Protein AF-A0A1Y3NYW7-F1 (afdb_monomer_lite)

Radius of gyration: 24.94 Å; chains: 1; bounding box: 51×21×67 Å

Structure (mmCIF, N/CA/C/O backbone):
data_AF-A0A1Y3NYW7-F1
#
_entry.id   AF-A0A1Y3NYW7-F1
#
loop_
_atom_site.group_PDB
_atom_site.id
_atom_site.type_symbol
_atom_site.label_atom_id
_atom_site.label_alt_id
_atom_site.label_comp_id
_atom_site.label_asym_id
_atom_site.label_entity_id
_atom_site.label_seq_id
_atom_site.pdbx_PDB_ins_code
_atom_site.Cartn_x
_atom_site.Cartn_y
_atom_site.Cartn_z
_atom_site.occupancy
_atom_site.B_iso_or_equiv
_atom_site.auth_seq_id
_atom_site.auth_comp_id
_atom_site.auth_asym_id
_atom_site.auth_atom_id
_atom_site.pdbx_PDB_model_num
ATOM 1 N N . MET A 1 1 ? -19.102 3.341 30.991 1.00 64.69 1 MET A N 1
ATOM 2 C CA . MET A 1 1 ? -17.755 3.933 31.144 1.00 64.69 1 MET A CA 1
ATOM 3 C C . MET A 1 1 ? -16.807 3.145 30.256 1.00 64.69 1 MET A C 1
ATOM 5 O O . MET A 1 1 ? -17.047 1.959 30.080 1.00 64.69 1 MET A O 1
ATOM 9 N N . ASN A 1 2 ? -15.816 3.791 29.645 1.00 77.50 2 ASN A N 1
ATOM 10 C CA . ASN A 1 2 ? -14.859 3.117 28.762 1.00 77.50 2 ASN A CA 1
ATOM 11 C C . ASN A 1 2 ? -13.720 2.538 29.609 1.00 77.50 2 ASN A C 1
ATOM 13 O O . ASN A 1 2 ? -13.267 3.207 30.537 1.00 77.50 2 ASN A O 1
ATOM 17 N N . ASN A 1 3 ? -13.258 1.328 29.303 1.00 81.81 3 ASN A N 1
ATOM 18 C CA . ASN A 1 3 ? -12.117 0.739 30.005 1.00 81.81 3 ASN A CA 1
ATOM 19 C C . ASN A 1 3 ? -10.777 1.249 29.434 1.00 81.81 3 ASN A C 1
ATOM 21 O O . ASN A 1 3 ? -10.654 1.531 28.240 1.00 81.81 3 ASN A O 1
ATOM 25 N N . GLU A 1 4 ? -9.761 1.348 30.292 1.00 84.62 4 GLU A N 1
ATOM 26 C CA . GLU A 1 4 ? -8.437 1.892 29.953 1.00 84.62 4 GLU A CA 1
ATOM 27 C C . GLU A 1 4 ? -7.712 1.082 28.868 1.00 84.62 4 GLU A C 1
ATOM 29 O O . GLU A 1 4 ? -7.079 1.647 27.973 1.00 84.62 4 GLU A O 1
ATOM 34 N N . LYS A 1 5 ? -7.859 -0.246 28.890 1.00 82.62 5 LYS A N 1
ATOM 35 C CA . LYS A 1 5 ? -7.232 -1.144 27.911 1.00 82.62 5 LYS A CA 1
ATOM 36 C C . LYS A 1 5 ? -7.701 -0.851 26.490 1.00 82.62 5 LYS A C 1
ATOM 38 O O . LYS A 1 5 ? -6.881 -0.706 25.589 1.00 82.62 5 LYS A O 1
ATOM 43 N N . SER A 1 6 ? -9.003 -0.669 26.303 1.00 80.56 6 SER A N 1
ATOM 44 C CA . SER A 1 6 ? -9.595 -0.409 24.990 1.00 80.56 6 SER A CA 1
ATOM 45 C C . SER A 1 6 ? -9.250 0.995 24.479 1.00 80.56 6 SER A C 1
ATOM 47 O O . SER A 1 6 ? -9.089 1.197 23.274 1.00 80.56 6 SER A O 1
ATOM 49 N N . ILE A 1 7 ? -9.047 1.956 25.387 1.00 83.06 7 ILE A N 1
ATOM 50 C CA . ILE A 1 7 ? -8.496 3.277 25.051 1.00 83.06 7 ILE A CA 1
ATOM 51 C C . ILE A 1 7 ? -7.057 3.140 24.535 1.00 83.06 7 ILE A C 1
ATOM 53 O O . ILE A 1 7 ? -6.707 3.750 23.525 1.00 83.06 7 ILE A O 1
ATOM 57 N N . ASN A 1 8 ? -6.223 2.327 25.187 1.00 82.38 8 ASN A N 1
ATOM 58 C CA . ASN A 1 8 ? -4.843 2.102 24.756 1.00 82.38 8 ASN A CA 1
ATOM 59 C C . ASN A 1 8 ? -4.765 1.351 23.419 1.00 82.38 8 ASN A C 1
ATOM 61 O O . ASN A 1 8 ? -3.946 1.716 22.579 1.00 82.38 8 ASN A O 1
ATOM 65 N N . THR A 1 9 ? -5.667 0.403 23.154 1.00 78.19 9 THR A N 1
ATOM 66 C CA . THR A 1 9 ? -5.801 -0.222 21.829 1.00 78.19 9 THR A CA 1
ATOM 67 C C . THR A 1 9 ? -6.048 0.819 20.734 1.00 78.19 9 THR A C 1
ATOM 69 O O . THR A 1 9 ? -5.362 0.808 19.717 1.00 78.19 9 THR A O 1
ATOM 72 N N . ALA A 1 10 ? -6.963 1.772 20.944 1.00 80.25 10 ALA A N 1
ATOM 73 C CA . ALA A 1 10 ? -7.218 2.832 19.963 1.00 80.25 10 ALA A CA 1
ATOM 74 C C . ALA A 1 10 ? -5.978 3.698 19.678 1.00 80.25 10 ALA A C 1
ATOM 76 O O . ALA A 1 10 ? -5.727 4.044 18.522 1.00 80.25 10 ALA A O 1
ATOM 77 N N . LYS A 1 11 ? -5.159 3.970 20.704 1.00 82.50 11 LYS A N 1
ATOM 78 C CA . LYS A 1 11 ? -3.882 4.685 20.547 1.00 82.50 11 LYS A CA 1
ATOM 79 C C . LYS A 1 11 ? -2.882 3.912 19.685 1.00 82.50 11 LYS A C 1
ATOM 81 O O .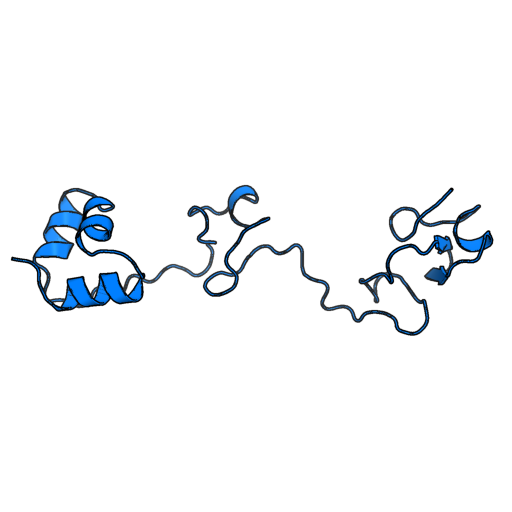 LYS A 1 11 ? -2.225 4.533 18.858 1.00 82.50 11 LYS A O 1
ATOM 86 N N . VAL A 1 12 ? -2.788 2.586 19.837 1.00 78.75 12 VAL A N 1
ATOM 87 C CA . VAL A 1 12 ? -1.906 1.735 19.009 1.00 78.75 12 VAL A CA 1
ATOM 88 C C . VAL A 1 12 ? -2.282 1.827 17.529 1.00 78.75 12 VAL A C 1
ATOM 90 O O . VAL A 1 12 ? -1.405 1.921 16.677 1.00 78.75 12 VAL A O 1
ATOM 93 N N . PHE A 1 13 ? -3.579 1.880 17.227 1.00 72.94 13 PHE A N 1
ATOM 94 C CA . PHE A 1 13 ? -4.082 2.068 15.863 1.00 72.94 13 PHE A CA 1
ATOM 95 C C . PHE A 1 13 ? -4.021 3.525 15.366 1.00 72.94 13 PHE A C 1
ATOM 97 O O . PHE A 1 13 ? -4.425 3.796 14.238 1.00 72.94 13 PHE A O 1
ATOM 104 N N . GLY A 1 14 ? -3.556 4.479 16.180 1.00 77.69 14 GLY A N 1
ATOM 105 C CA . GLY A 1 14 ? -3.481 5.893 15.798 1.00 77.69 14 GLY A CA 1
ATOM 106 C C . GLY A 1 14 ? -4.845 6.558 15.573 1.00 77.69 14 GLY A C 1
ATOM 107 O O . GLY A 1 14 ? -4.937 7.545 14.845 1.00 77.69 14 GLY A O 1
ATOM 108 N N . VAL A 1 15 ? -5.918 6.031 16.174 1.00 81.25 15 VAL A N 1
ATOM 109 C CA . VAL A 1 15 ? -7.291 6.533 16.006 1.00 81.25 15 VAL A CA 1
ATOM 110 C C . VAL A 1 15 ? -7.913 6.956 17.337 1.00 81.25 15 VAL A C 1
ATOM 112 O O . VAL A 1 15 ? -7.533 6.501 18.413 1.00 81.25 15 VAL A O 1
ATOM 115 N N . IL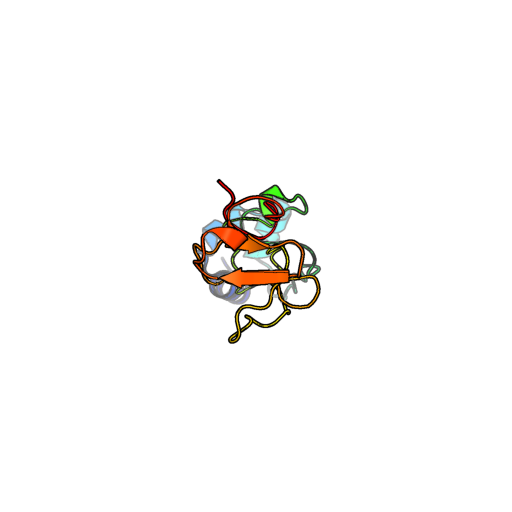E A 1 16 ? -8.925 7.825 17.271 1.00 86.12 16 ILE A N 1
ATOM 116 C CA . ILE A 1 16 ? -9.729 8.206 18.441 1.00 86.12 16 ILE A CA 1
ATOM 117 C C . ILE A 1 16 ? -10.604 7.016 18.856 1.00 86.12 16 ILE A C 1
ATOM 119 O O . ILE A 1 16 ? -11.233 6.384 18.005 1.00 86.12 16 ILE A O 1
ATOM 123 N N . PHE A 1 17 ? -10.693 6.750 20.162 1.00 84.75 17 PHE A N 1
ATOM 124 C CA . PHE A 1 17 ? -11.454 5.626 20.718 1.00 84.75 17 PHE A CA 1
ATOM 125 C C . PHE A 1 17 ? -12.893 5.546 20.190 1.00 84.75 17 PHE A C 1
ATOM 127 O O . PHE A 1 17 ? -13.310 4.499 19.702 1.00 84.75 17 PHE A O 1
ATOM 134 N N . ASP A 1 18 ? -13.636 6.654 20.193 1.00 85.81 18 ASP A N 1
ATOM 135 C CA . ASP A 1 18 ? -15.024 6.654 19.715 1.00 85.81 18 ASP A CA 1
ATOM 136 C C . ASP A 1 18 ? -15.144 6.325 18.220 1.00 85.81 18 ASP A C 1
ATOM 138 O O . ASP A 1 18 ? -16.105 5.668 17.817 1.00 85.81 18 ASP A O 1
ATOM 142 N N . LYS A 1 19 ? -14.144 6.707 17.412 1.00 81.75 19 LYS A N 1
ATOM 143 C CA . LYS A 1 19 ? -14.076 6.406 15.973 1.00 81.75 19 LYS A CA 1
ATOM 144 C C . LYS A 1 19 ? -13.756 4.931 15.713 1.00 81.75 19 LYS A C 1
ATOM 146 O O . LYS A 1 19 ? -14.317 4.320 14.803 1.00 81.75 19 LYS A O 1
ATOM 151 N N . LEU A 1 20 ? -12.890 4.338 16.534 1.00 81.06 20 LEU A N 1
ATOM 152 C CA . LEU A 1 20 ? -12.646 2.896 16.516 1.00 81.06 20 LEU A CA 1
ATOM 153 C C . LEU A 1 20 ? -13.931 2.134 16.875 1.00 81.06 20 LEU A C 1
ATOM 155 O O . LEU A 1 20 ? -14.370 1.253 16.143 1.00 81.06 20 LEU A O 1
ATOM 159 N N . VAL A 1 21 ? -14.584 2.535 17.965 1.00 82.69 21 VAL A N 1
ATOM 160 C CA . VAL A 1 21 ? -15.795 1.897 18.494 1.00 82.69 21 VAL A CA 1
ATOM 161 C C . VAL A 1 21 ? -16.981 2.016 17.533 1.00 82.69 21 VAL A C 1
ATOM 163 O O . VAL A 1 21 ? -17.776 1.084 17.423 1.00 82.69 21 VAL A O 1
ATOM 166 N N . SER A 1 22 ? -17.111 3.129 16.808 1.00 82.88 22 SER A N 1
ATOM 167 C CA . SER A 1 22 ? -18.158 3.310 15.793 1.00 82.88 22 SER A CA 1
ATOM 168 C C . SER A 1 22 ? -17.968 2.452 14.544 1.00 82.88 22 SER A C 1
ATOM 170 O O . SER A 1 22 ? -18.916 2.293 13.783 1.00 82.88 22 SER A O 1
ATOM 172 N N . SER A 1 23 ? -16.764 1.919 14.329 1.00 79.31 23 SER A N 1
ATOM 173 C CA . SER A 1 23 ? -16.439 1.085 13.167 1.00 79.31 23 SER A CA 1
ATOM 174 C C . SER A 1 23 ? -16.803 -0.390 13.379 1.00 79.31 23 SER A C 1
ATOM 176 O O . SER A 1 23 ? -16.779 -1.179 12.438 1.00 79.31 23 SER A O 1
ATOM 178 N N . PHE A 1 24 ? -17.160 -0.773 14.608 1.00 81.50 24 PHE A N 1
ATOM 179 C CA . PHE A 1 24 ? -17.558 -2.131 14.960 1.00 81.50 24 PHE A CA 1
ATOM 180 C C . PHE A 1 24 ? -19.066 -2.367 14.812 1.00 81.50 24 PHE A C 1
ATOM 182 O O . PHE A 1 24 ? -19.882 -1.453 14.940 1.00 81.50 24 PHE A O 1
ATOM 189 N N . SER A 1 25 ? -19.445 -3.636 14.620 1.00 83.25 25 SER A N 1
ATOM 190 C CA . SER A 1 25 ? -20.842 -4.073 14.734 1.00 83.25 25 SER A CA 1
ATOM 191 C C . SER A 1 25 ? -21.401 -3.776 16.132 1.00 83.25 25 SER A C 1
ATOM 193 O O . SER A 1 25 ? -20.646 -3.608 17.088 1.00 83.25 25 SER A O 1
ATOM 195 N N . VAL A 1 26 ? -22.730 -3.749 16.284 1.00 82.81 26 VAL A N 1
ATOM 196 C CA . VAL A 1 26 ? -23.396 -3.412 17.561 1.00 82.81 26 VAL A CA 1
ATOM 197 C C . VAL A 1 26 ? -22.860 -4.241 18.736 1.00 82.81 26 VAL A C 1
ATOM 199 O O . VAL A 1 26 ? -22.532 -3.686 19.785 1.00 82.81 26 VAL A O 1
ATOM 202 N N . ASN A 1 27 ? -22.689 -5.552 18.547 1.00 79.94 27 ASN A N 1
ATOM 203 C CA . ASN A 1 27 ? -22.190 -6.443 19.598 1.00 79.94 27 ASN A CA 1
ATOM 204 C C . ASN A 1 27 ? -20.708 -6.186 19.909 1.00 79.94 27 ASN A C 1
ATOM 206 O O . ASN A 1 27 ? -20.325 -6.088 21.075 1.00 79.94 27 ASN A O 1
ATOM 210 N N . ALA A 1 28 ? -19.882 -5.999 18.878 1.00 79.19 28 ALA A N 1
ATOM 211 C CA . ALA A 1 28 ? -18.463 -5.695 19.045 1.00 79.19 28 ALA A CA 1
ATOM 212 C C . ALA A 1 28 ? -18.238 -4.309 19.683 1.00 79.19 28 ALA A C 1
ATOM 214 O O . ALA A 1 28 ? -17.333 -4.143 20.498 1.00 79.19 28 ALA A O 1
ATOM 215 N N . LYS A 1 29 ? -19.121 -3.340 19.416 1.00 83.19 29 LYS A N 1
ATOM 216 C CA . LYS A 1 29 ? -19.135 -2.012 20.043 1.00 83.19 29 LYS A CA 1
ATOM 217 C C . LYS A 1 29 ? -19.329 -2.089 21.559 1.00 83.19 29 LYS A C 1
ATOM 219 O O . LYS A 1 29 ? -18.653 -1.382 22.305 1.00 83.19 29 LYS A O 1
ATOM 224 N N . ILE A 1 30 ? -20.258 -2.930 22.022 1.00 81.75 30 ILE A N 1
ATOM 225 C CA . ILE A 1 30 ? -20.536 -3.126 23.456 1.00 81.75 30 ILE A CA 1
ATOM 226 C C . ILE A 1 30 ? -19.353 -3.820 24.134 1.00 81.75 30 ILE A C 1
ATOM 228 O O . ILE A 1 30 ? -18.941 -3.404 25.221 1.00 81.75 30 ILE A O 1
ATOM 232 N N . LEU A 1 31 ? -18.780 -4.830 23.473 1.00 78.00 31 LEU A N 1
ATOM 233 C CA . LEU A 1 31 ? -17.605 -5.545 23.965 1.00 78.00 31 LEU A CA 1
ATOM 234 C C . LEU A 1 31 ? -16.403 -4.599 24.106 1.00 78.00 31 LEU A C 1
ATOM 236 O O . LEU A 1 31 ? -15.792 -4.545 25.168 1.00 78.00 31 LEU A O 1
ATOM 240 N N . ALA A 1 32 ? -16.128 -3.778 23.088 1.00 78.69 32 ALA A N 1
ATOM 241 C CA . ALA A 1 32 ? -15.029 -2.811 23.093 1.00 78.69 32 ALA A CA 1
ATOM 242 C C . ALA A 1 32 ? -15.150 -1.756 24.208 1.00 78.69 32 ALA A C 1
ATOM 244 O O . ALA A 1 32 ? -14.148 -1.242 24.691 1.00 78.69 32 ALA A O 1
ATOM 245 N N . LYS A 1 33 ? -16.367 -1.420 24.651 1.00 82.56 33 LYS A N 1
ATOM 246 C CA . LYS A 1 33 ? -16.558 -0.466 25.755 1.00 82.56 33 LYS A CA 1
ATOM 247 C C . LYS A 1 33 ? -16.312 -1.084 27.130 1.00 82.56 33 LYS A C 1
ATOM 249 O O . LYS A 1 33 ? -15.726 -0.424 27.986 1.00 82.56 33 LYS A O 1
ATOM 254 N N . ASN A 1 34 ? -16.738 -2.329 27.340 1.00 81.94 34 ASN A N 1
ATOM 255 C CA . ASN A 1 34 ? -16.831 -2.928 28.678 1.00 81.94 34 ASN A CA 1
ATOM 256 C C . ASN A 1 34 ? -15.827 -4.064 28.943 1.00 81.94 34 ASN A C 1
ATOM 258 O O . ASN A 1 34 ? -15.701 -4.495 30.086 1.00 81.94 34 ASN A O 1
ATOM 262 N N . SER A 1 35 ? -15.129 -4.570 27.923 1.00 78.06 35 SER A N 1
ATOM 263 C CA . SER A 1 35 ? -14.177 -5.673 28.084 1.00 78.06 35 SER A CA 1
ATOM 264 C C . SER A 1 35 ? -12.908 -5.228 28.809 1.00 78.06 35 SER A C 1
ATOM 266 O O . SER A 1 35 ? -12.203 -4.338 28.347 1.00 78.06 35 SER A O 1
ATOM 268 N N . ASN A 1 36 ? -12.564 -5.913 29.899 1.00 76.12 36 ASN A N 1
ATOM 269 C CA . ASN A 1 36 ? -11.266 -5.769 30.573 1.00 76.12 36 ASN A CA 1
ATOM 270 C C . ASN A 1 36 ? -10.222 -6.789 30.077 1.00 76.12 36 ASN A C 1
ATOM 272 O O . ASN A 1 36 ? -9.094 -6.833 30.585 1.00 76.12 36 ASN A O 1
ATOM 276 N N . SER A 1 37 ? -10.597 -7.613 29.098 1.00 73.38 37 SER A N 1
ATOM 277 C CA . SER A 1 37 ? -9.741 -8.633 28.502 1.00 73.38 37 SER A CA 1
ATOM 278 C C . SER A 1 37 ? -8.976 -8.062 27.319 1.00 73.38 37 SER A C 1
ATOM 280 O O . SER A 1 37 ? -9.543 -7.376 26.466 1.00 73.38 37 SER A O 1
ATOM 282 N N . GLU A 1 38 ? -7.689 -8.386 27.246 1.00 67.94 38 GLU A N 1
ATOM 283 C CA . GLU A 1 38 ? -6.902 -8.134 26.044 1.00 67.94 38 GLU A CA 1
ATOM 284 C C . GLU A 1 38 ? -7.415 -9.036 24.927 1.00 67.94 38 GLU A C 1
ATOM 286 O O . GLU A 1 38 ? -7.511 -10.253 25.076 1.00 67.94 38 GLU A O 1
ATOM 291 N N . THR A 1 39 ? -7.811 -8.413 23.821 1.00 63.62 39 THR A N 1
ATOM 292 C CA . THR A 1 39 ? -8.246 -9.124 22.624 1.00 63.62 39 THR A CA 1
ATOM 293 C C . THR A 1 39 ? -7.153 -8.965 21.586 1.00 63.62 39 THR A C 1
ATOM 295 O O . THR A 1 39 ? -6.926 -7.867 21.083 1.00 63.62 39 THR A O 1
ATOM 298 N N . ASN A 1 40 ? -6.465 -10.060 21.278 1.00 59.28 40 ASN A N 1
ATOM 299 C CA . ASN A 1 40 ? -5.481 -10.078 20.209 1.00 59.28 40 ASN A CA 1
ATOM 300 C C . ASN A 1 40 ? -6.223 -10.160 18.877 1.00 59.28 40 ASN A C 1
ATOM 302 O O . ASN A 1 40 ? -6.778 -11.199 18.524 1.00 59.28 40 ASN A O 1
ATOM 306 N N . ILE A 1 41 ? -6.259 -9.047 18.147 1.00 62.56 41 ILE A N 1
ATOM 307 C CA . ILE A 1 41 ? -6.722 -9.046 16.762 1.00 62.56 41 ILE A CA 1
ATOM 308 C C . ILE A 1 41 ? -5.530 -9.472 15.912 1.00 62.56 41 ILE A C 1
ATOM 310 O O . ILE A 1 41 ? -4.695 -8.660 15.522 1.00 62.56 41 ILE A O 1
ATOM 314 N N . SER A 1 42 ? -5.423 -10.775 15.672 1.00 49.59 42 SER A N 1
ATOM 315 C CA . SER A 1 42 ? -4.476 -11.311 14.704 1.00 49.59 42 SER A CA 1
ATOM 316 C C . SER A 1 42 ? -5.031 -11.057 13.310 1.00 49.59 42 SER A C 1
ATOM 318 O O . SER A 1 42 ? -5.927 -11.759 12.842 1.00 49.59 42 SER A O 1
ATOM 320 N N . PHE A 1 43 ? -4.504 -10.041 12.640 1.00 54.47 43 PHE A N 1
ATOM 321 C CA . PHE A 1 43 ? -4.663 -9.941 11.200 1.00 54.47 43 PHE A CA 1
ATOM 322 C C . PHE A 1 43 ? -3.823 -11.063 10.592 1.00 54.47 43 PHE A C 1
ATOM 324 O O . PHE A 1 43 ? -2.610 -11.115 10.790 1.00 54.47 43 PHE A O 1
ATOM 331 N N . ALA A 1 44 ? -4.462 -12.005 9.899 1.00 47.56 44 ALA A N 1
ATOM 332 C CA . ALA A 1 44 ? -3.717 -12.886 9.013 1.00 47.56 44 ALA A CA 1
ATOM 333 C C . ALA A 1 44 ? -2.986 -11.977 8.015 1.00 47.56 44 ALA A C 1
ATOM 335 O O . ALA A 1 44 ? -3.640 -11.188 7.335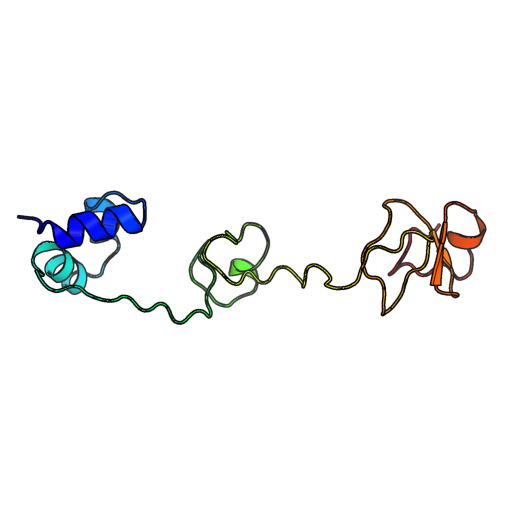 1.00 47.56 44 ALA A O 1
ATOM 336 N N . PHE A 1 45 ? -1.655 -12.052 7.973 1.00 48.09 45 PHE A N 1
ATOM 337 C CA . PHE A 1 45 ? -0.747 -11.141 7.257 1.00 48.09 45 PHE A CA 1
ATOM 338 C C . PHE A 1 45 ? -0.875 -11.160 5.714 1.00 48.09 45 PHE A C 1
ATOM 340 O O . PHE A 1 45 ? 0.081 -10.877 5.012 1.00 48.09 45 PHE A O 1
ATOM 347 N N . SER A 1 46 ? -2.044 -11.471 5.147 1.00 54.06 46 SER A N 1
ATOM 348 C CA . SER A 1 46 ? -2.262 -11.533 3.695 1.00 54.06 46 SER A CA 1
ATOM 349 C C . SER A 1 46 ? -3.114 -10.380 3.134 1.00 54.06 46 SER A C 1
ATOM 351 O O . SER A 1 46 ? -3.797 -10.583 2.127 1.00 54.06 46 SER A O 1
ATOM 353 N N . TYR A 1 47 ? -3.192 -9.221 3.797 1.00 51.97 47 TYR A N 1
ATOM 354 C CA . TYR A 1 47 ? -4.063 -8.115 3.369 1.00 51.97 47 TYR A CA 1
ATOM 355 C C . TYR A 1 47 ? -3.370 -6.757 3.523 1.00 51.97 47 TYR A C 1
ATOM 357 O O . TYR A 1 47 ? -2.804 -6.488 4.575 1.00 51.97 47 TYR A O 1
ATOM 365 N N . CYS A 1 48 ? -3.458 -5.904 2.496 1.00 54.50 48 CYS A N 1
ATOM 366 C CA . CYS A 1 48 ? -2.967 -4.521 2.517 1.00 54.50 48 CYS A CA 1
ATOM 367 C C . CYS A 1 48 ? -4.059 -3.544 2.994 1.00 54.50 48 CYS A C 1
ATOM 369 O O . CYS A 1 48 ? -5.244 -3.736 2.709 1.00 54.50 48 CYS A O 1
ATOM 371 N N . CYS A 1 49 ? -3.670 -2.483 3.705 1.00 54.72 49 CYS A N 1
ATOM 372 C CA . CYS A 1 49 ? -4.517 -1.689 4.599 1.00 54.72 49 CYS A CA 1
ATOM 373 C C . CYS A 1 49 ? -4.721 -0.227 4.142 1.00 54.72 49 CYS A C 1
ATOM 375 O O . CYS A 1 49 ? -4.883 0.671 4.967 1.00 54.72 49 CYS A O 1
ATOM 377 N N . SER A 1 50 ? -4.774 0.037 2.830 1.00 53.91 50 SER A N 1
ATOM 378 C CA . SER A 1 50 ? -5.293 1.324 2.313 1.00 53.91 50 SER A CA 1
ATOM 379 C C . SER A 1 50 ? -6.830 1.299 2.182 1.00 53.91 50 SER A C 1
ATOM 381 O O . SER A 1 50 ? -7.499 2.294 2.462 1.00 53.91 50 SER A O 1
ATOM 383 N N . ARG A 1 51 ? -7.401 0.127 1.855 1.00 54.81 51 ARG A N 1
ATOM 384 C CA . ARG A 1 51 ? -8.788 -0.335 2.076 1.00 54.81 51 ARG A CA 1
ATOM 385 C C . ARG A 1 51 ? -8.703 -1.871 2.131 1.00 54.81 51 ARG A C 1
ATOM 387 O O . ARG A 1 51 ? -8.072 -2.452 1.261 1.00 54.81 51 ARG A O 1
ATOM 394 N N . CYS A 1 52 ? -9.247 -2.535 3.150 1.00 54.94 52 CYS A N 1
ATOM 395 C CA . CYS A 1 52 ? -8.971 -3.964 3.362 1.00 54.94 52 CYS A CA 1
ATOM 396 C C . CYS A 1 52 ? -9.512 -4.829 2.205 1.00 54.94 52 CYS A C 1
ATOM 398 O O . CYS A 1 52 ? -10.726 -4.951 2.041 1.00 54.94 52 CYS A O 1
ATOM 400 N N . GLY A 1 53 ? -8.629 -5.465 1.432 1.00 54.94 53 GLY A N 1
ATOM 401 C CA . GLY A 1 53 ? -9.004 -6.372 0.346 1.00 54.94 53 GLY A CA 1
ATOM 402 C C . GLY A 1 53 ? -7.801 -7.108 -0.252 1.00 54.94 53 GLY A C 1
ATOM 403 O O . GLY A 1 53 ? -6.659 -6.768 0.039 1.00 54.94 53 GLY A O 1
ATOM 404 N N . LYS A 1 54 ? -8.056 -8.164 -1.042 1.00 57.44 54 LYS A N 1
ATOM 405 C CA . LYS A 1 54 ? -7.007 -8.966 -1.720 1.00 57.44 54 LYS A CA 1
ATOM 406 C C . LYS A 1 54 ? -6.827 -8.639 -3.206 1.00 57.44 54 LYS A C 1
ATOM 408 O O . LYS A 1 54 ? -5.942 -9.218 -3.839 1.00 57.44 54 LYS A O 1
ATOM 413 N N . SER A 1 55 ? -7.707 -7.821 -3.790 1.00 61.09 55 SER A N 1
ATOM 414 C CA . SER A 1 55 ? -7.603 -7.465 -5.208 1.00 61.09 55 SER A CA 1
ATOM 415 C C . SER A 1 55 ? -6.455 -6.491 -5.441 1.00 61.09 55 SER A C 1
ATOM 417 O O . SER A 1 55 ? -5.996 -5.806 -4.526 1.00 61.09 55 SER A O 1
ATOM 419 N N . ASP A 1 56 ? -6.000 -6.436 -6.687 1.00 63.19 56 ASP A N 1
ATOM 420 C CA . ASP A 1 56 ? -4.891 -5.576 -7.092 1.00 63.19 56 ASP A CA 1
ATOM 421 C C . ASP A 1 56 ? -5.191 -4.093 -6.804 1.00 63.19 56 ASP A C 1
ATOM 423 O O . ASP A 1 56 ? -4.300 -3.358 -6.391 1.00 63.19 56 ASP A O 1
ATOM 427 N N . ASP A 1 57 ? -6.461 -3.682 -6.860 1.00 63.22 57 ASP A N 1
ATOM 428 C CA . ASP A 1 57 ? -6.916 -2.330 -6.498 1.00 63.22 57 ASP A CA 1
ATOM 429 C C . ASP A 1 57 ? -6.542 -1.908 -5.064 1.00 63.22 57 ASP A C 1
ATOM 431 O O . ASP A 1 57 ? -6.421 -0.717 -4.782 1.00 63.22 57 ASP A O 1
ATOM 435 N N . PHE A 1 58 ? -6.363 -2.869 -4.149 1.00 60.22 58 PHE A N 1
ATOM 436 C CA . PHE A 1 58 ? -6.028 -2.621 -2.742 1.00 60.22 58 PHE A CA 1
ATOM 437 C C . PHE A 1 58 ? -4.529 -2.713 -2.442 1.00 60.22 58 PHE A C 1
ATOM 439 O O . PHE A 1 58 ? -4.068 -2.149 -1.449 1.00 60.22 58 PHE A O 1
ATOM 446 N N . CYS A 1 59 ? -3.778 -3.430 -3.278 1.00 66.06 59 CYS A N 1
ATOM 447 C CA . CYS A 1 59 ? -2.364 -3.735 -3.058 1.00 66.06 59 CYS A CA 1
ATOM 448 C C . CYS A 1 59 ? -1.406 -2.932 -3.963 1.00 66.06 59 CYS A C 1
ATOM 450 O O . CYS A 1 59 ? -0.194 -3.070 -3.794 1.00 66.06 59 CYS A O 1
ATOM 452 N N . ASN A 1 60 ? -1.936 -2.132 -4.899 1.00 65.81 60 ASN A N 1
ATOM 453 C CA . ASN A 1 60 ? -1.183 -1.297 -5.842 1.00 65.81 60 ASN A CA 1
ATOM 454 C C . ASN A 1 60 ? -0.879 0.115 -5.268 1.00 65.81 60 ASN A C 1
ATOM 456 O O . ASN A 1 60 ? -0.570 0.268 -4.084 1.00 65.81 60 ASN A O 1
ATOM 460 N N . ASP A 1 61 ? -0.895 1.146 -6.118 1.00 59.62 61 ASP A N 1
ATOM 461 C CA . ASP A 1 61 ? -0.371 2.489 -5.853 1.00 59.62 61 ASP A CA 1
ATOM 462 C C . ASP A 1 61 ? -1.021 3.144 -4.615 1.00 59.62 61 ASP A C 1
ATOM 464 O O . ASP A 1 61 ? -2.243 3.262 -4.517 1.00 59.62 61 ASP A O 1
ATOM 468 N N . GLY A 1 62 ? -0.197 3.548 -3.640 1.00 56.53 62 GLY A N 1
ATOM 469 C CA . GLY A 1 62 ? -0.654 4.108 -2.358 1.00 56.53 62 GLY A CA 1
ATOM 470 C C . GLY A 1 62 ? -0.771 3.117 -1.188 1.00 56.53 62 GLY A C 1
ATOM 471 O O . GLY A 1 62 ? -1.321 3.478 -0.144 1.00 56.53 62 GLY A O 1
ATOM 472 N N . CYS A 1 63 ? -0.264 1.887 -1.318 1.00 65.50 63 CYS A N 1
ATOM 473 C CA . CYS A 1 63 ? -0.143 0.943 -0.201 1.00 65.50 63 CYS A CA 1
ATOM 474 C C . CYS A 1 63 ? 0.906 1.401 0.842 1.00 65.50 63 CYS A C 1
ATOM 476 O O . CYS A 1 63 ? 2.039 1.749 0.498 1.00 65.50 63 CYS A O 1
ATOM 478 N N . GLN A 1 64 ? 0.537 1.415 2.131 1.00 55.28 64 GLN A N 1
ATOM 479 C CA . GLN A 1 64 ? 1.416 1.867 3.218 1.00 55.28 64 GLN A CA 1
ATOM 480 C C . GLN A 1 64 ? 2.357 0.742 3.679 1.00 55.28 64 GLN A C 1
ATOM 482 O O . GLN A 1 64 ? 2.058 -0.029 4.587 1.00 55.28 64 GLN A O 1
ATOM 487 N N . SER A 1 65 ? 3.561 0.705 3.103 1.00 54.53 65 SER A N 1
ATOM 488 C CA . SER A 1 65 ? 4.589 -0.333 3.318 1.00 54.53 65 SER A CA 1
ATOM 489 C C . SER A 1 65 ? 5.119 -0.484 4.753 1.00 54.53 65 SER A C 1
ATOM 491 O O . SER A 1 65 ? 5.997 -1.307 5.000 1.00 54.53 65 SER A O 1
ATOM 493 N N . LYS A 1 66 ? 4.662 0.339 5.704 1.00 48.41 66 LYS A N 1
ATOM 494 C CA . LYS A 1 66 ? 5.104 0.287 7.105 1.00 48.41 66 LYS A CA 1
ATOM 495 C C . LYS A 1 66 ? 4.389 -0.809 7.908 1.00 48.41 66 LYS A C 1
ATOM 497 O O . LYS A 1 66 ? 4.886 -1.181 8.967 1.00 48.41 66 LYS A O 1
ATOM 502 N N . PHE A 1 67 ? 3.256 -1.314 7.410 1.00 51.78 67 PHE A N 1
ATOM 503 C CA . PHE A 1 67 ? 2.424 -2.303 8.105 1.00 51.78 67 PHE A CA 1
ATOM 504 C C . PHE A 1 67 ? 1.942 -3.468 7.217 1.00 51.78 67 PHE A C 1
ATOM 506 O O . PHE A 1 67 ? 1.406 -4.428 7.764 1.00 51.78 67 PHE A O 1
ATOM 513 N N . ASP A 1 68 ? 2.184 -3.429 5.897 1.00 55.09 68 ASP A N 1
ATOM 514 C CA . ASP A 1 68 ? 1.602 -4.364 4.920 1.00 55.09 68 ASP A CA 1
ATOM 515 C C . ASP A 1 68 ? 2.627 -4.944 3.922 1.00 55.09 68 ASP A C 1
ATOM 517 O O . ASP A 1 68 ? 3.547 -4.246 3.487 1.00 55.09 68 ASP A O 1
ATOM 521 N N . GLU A 1 69 ? 2.404 -6.185 3.462 1.00 56.50 69 GLU A N 1
ATOM 522 C CA . GLU A 1 69 ? 3.033 -6.749 2.252 1.00 56.50 69 GLU A CA 1
ATOM 523 C C . GLU A 1 69 ? 2.347 -6.187 0.998 1.00 56.50 69 GLU A C 1
ATOM 525 O O . GLU A 1 69 ? 1.517 -6.833 0.361 1.00 56.50 69 GLU A O 1
ATOM 530 N N . CYS A 1 70 ? 2.655 -4.940 0.655 1.00 59.53 70 CYS A N 1
ATOM 531 C CA . CYS A 1 70 ? 2.191 -4.337 -0.589 1.00 59.53 70 CYS A CA 1
ATOM 532 C C . CYS A 1 70 ? 2.593 -5.201 -1.795 1.00 59.53 70 CYS A C 1
ATOM 534 O O . CYS A 1 70 ? 3.767 -5.565 -1.921 1.00 59.53 70 CYS A O 1
ATOM 536 N N . LYS A 1 71 ? 1.666 -5.433 -2.741 1.00 60.91 71 LYS A N 1
ATOM 537 C CA . LYS A 1 71 ? 2.017 -5.871 -4.104 1.00 60.91 71 LYS A CA 1
ATOM 538 C C . LYS A 1 71 ? 2.631 -4.682 -4.839 1.00 60.91 71 LYS A C 1
ATOM 54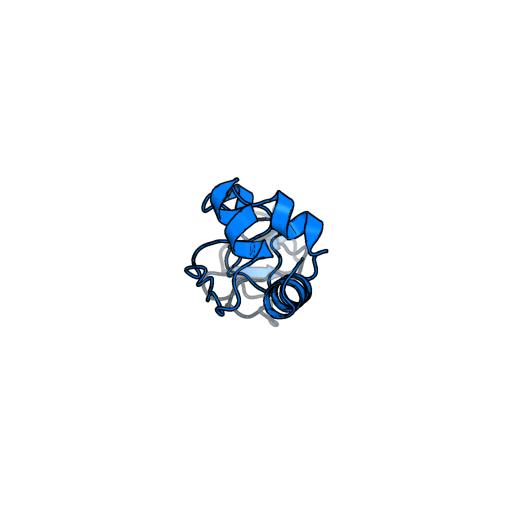0 O O . LYS A 1 71 ? 2.147 -4.228 -5.870 1.00 60.91 71 LYS A O 1
ATOM 545 N N . LEU A 1 72 ? 3.744 -4.174 -4.322 1.00 56.16 72 LEU A N 1
ATOM 546 C CA . LEU A 1 72 ? 4.697 -3.520 -5.190 1.00 56.16 72 LEU A CA 1
ATOM 547 C C . LEU A 1 72 ? 5.003 -4.586 -6.239 1.00 56.16 72 LEU A C 1
ATOM 549 O O . LEU A 1 72 ? 5.531 -5.637 -5.868 1.00 56.16 72 LEU A O 1
ATOM 553 N N . LYS A 1 73 ? 4.605 -4.373 -7.508 1.00 51.47 73 LYS A N 1
ATOM 554 C CA . LYS A 1 73 ? 5.185 -5.117 -8.638 1.00 51.47 73 LYS A CA 1
ATOM 555 C C . LYS A 1 73 ? 6.655 -5.218 -8.305 1.00 51.47 73 LYS A C 1
ATOM 557 O O . LYS A 1 73 ? 7.258 -4.155 -8.155 1.00 51.47 73 LYS A O 1
ATOM 562 N N . SER A 1 74 ? 7.115 -6.443 -8.025 1.00 50.09 74 SER A N 1
ATOM 563 C CA . SER A 1 74 ? 8.354 -6.722 -7.304 1.00 50.09 74 SER A CA 1
ATOM 564 C C . SER A 1 74 ? 9.354 -5.639 -7.637 1.00 50.09 74 SER A C 1
ATOM 566 O O . SER A 1 74 ? 9.807 -5.577 -8.781 1.00 50.09 74 SER A O 1
ATOM 568 N N . LYS A 1 75 ? 9.608 -4.715 -6.700 1.00 51.19 75 LYS A N 1
ATOM 569 C CA . LYS A 1 75 ? 10.698 -3.776 -6.906 1.00 51.19 75 LYS A CA 1
ATOM 570 C C . LYS A 1 75 ? 11.896 -4.678 -7.096 1.00 51.19 75 LYS A C 1
ATOM 572 O O . LYS A 1 75 ? 12.232 -5.453 -6.202 1.00 51.19 75 LYS A O 1
ATOM 577 N N . SER A 1 76 ? 12.396 -4.662 -8.313 1.00 49.59 76 SER A N 1
ATOM 578 C CA . SER A 1 76 ? 13.327 -5.634 -8.813 1.00 49.59 76 SER A CA 1
ATOM 579 C C . SER A 1 76 ? 14.451 -5.893 -7.821 1.00 49.59 76 SER A C 1
ATOM 581 O O . SER A 1 76 ? 15.178 -4.974 -7.449 1.00 49.59 76 SER A O 1
ATOM 583 N N . ILE A 1 77 ? 14.605 -7.140 -7.382 1.00 52.47 77 ILE A N 1
ATOM 584 C CA . ILE A 1 77 ? 15.761 -7.550 -6.565 1.00 52.47 77 ILE A CA 1
ATOM 585 C C . ILE A 1 77 ? 17.035 -7.561 -7.434 1.00 52.47 77 ILE A C 1
ATOM 587 O O . ILE A 1 77 ? 18.151 -7.659 -6.931 1.00 52.47 77 ILE A O 1
ATOM 591 N N . LEU A 1 78 ? 16.876 -7.439 -8.753 1.00 53.62 78 LEU A N 1
ATOM 592 C CA . LEU A 1 78 ? 17.978 -7.374 -9.690 1.00 53.62 78 LEU A CA 1
ATOM 593 C C . LEU A 1 78 ? 18.704 -6.022 -9.579 1.00 53.62 78 LEU A C 1
ATOM 595 O O . LEU A 1 78 ? 18.049 -4.975 -9.495 1.00 53.62 78 LEU A O 1
ATOM 599 N N . PRO A 1 79 ? 20.047 -6.038 -9.559 1.00 54.88 79 PRO A N 1
ATOM 600 C CA . PRO A 1 79 ? 20.850 -4.830 -9.450 1.00 54.88 79 PRO A CA 1
ATOM 601 C C . PRO A 1 79 ? 20.628 -3.905 -10.652 1.00 54.88 79 PRO A C 1
ATOM 603 O O . PRO A 1 79 ? 20.305 -4.351 -11.757 1.00 54.88 79 PRO A O 1
ATOM 606 N N . VAL A 1 80 ? 20.828 -2.606 -10.423 1.00 56.44 80 VAL A N 1
ATOM 607 C CA . VAL A 1 80 ? 21.025 -1.634 -11.506 1.00 56.44 80 VAL A CA 1
ATOM 608 C C . VAL A 1 80 ? 22.360 -1.979 -12.163 1.00 56.44 80 VAL A C 1
ATOM 610 O O . VAL A 1 80 ? 23.330 -2.242 -11.453 1.00 56.44 80 VAL A O 1
ATOM 613 N N . SER A 1 81 ? 22.412 -2.050 -13.490 1.00 65.31 81 SER A N 1
ATOM 614 C CA . SER A 1 81 ? 23.698 -2.183 -14.172 1.00 65.31 81 SER A CA 1
ATOM 615 C C . SER A 1 81 ? 24.394 -0.825 -14.193 1.00 65.31 81 SER A C 1
ATOM 617 O O . SER A 1 81 ? 23.834 0.159 -14.675 1.00 65.31 81 SER A O 1
ATOM 619 N N . ASP A 1 82 ? 25.628 -0.801 -13.698 1.00 6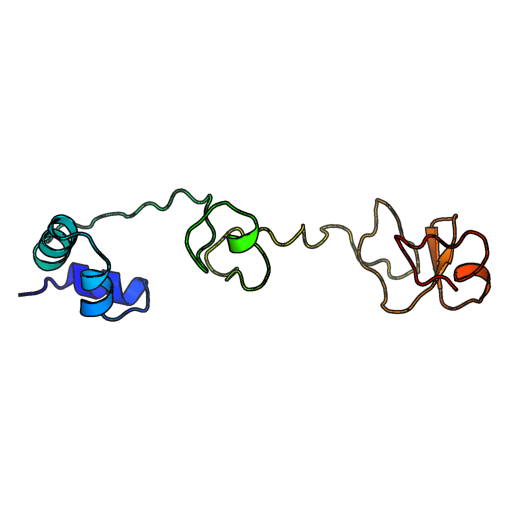4.38 82 ASP A N 1
ATOM 620 C CA . ASP A 1 82 ? 26.503 0.375 -13.726 1.00 64.38 82 ASP A CA 1
ATOM 621 C C . ASP A 1 82 ? 27.324 0.453 -15.032 1.00 64.38 82 ASP A C 1
ATOM 623 O O . ASP A 1 82 ? 28.084 1.396 -15.240 1.00 64.38 82 ASP A O 1
ATOM 627 N N . ASP A 1 83 ? 27.193 -0.549 -15.909 1.00 66.62 83 ASP A N 1
ATOM 628 C CA . ASP A 1 83 ? 27.980 -0.727 -17.135 1.00 66.62 83 ASP A CA 1
ATOM 629 C C . ASP A 1 83 ? 27.132 -0.814 -18.417 1.00 66.62 83 ASP A C 1
ATOM 631 O O . ASP A 1 83 ? 27.636 -1.213 -19.465 1.00 66.62 83 ASP A O 1
ATOM 635 N N . GLY A 1 84 ? 25.853 -0.428 -18.343 1.00 63.25 84 GLY A N 1
ATOM 636 C CA . GLY A 1 84 ? 24.953 -0.340 -19.499 1.00 63.25 84 GLY A CA 1
ATOM 637 C C . GLY A 1 84 ? 24.368 -1.676 -19.970 1.00 63.25 84 GLY A C 1
ATOM 638 O O . GLY A 1 84 ? 23.816 -1.750 -21.064 1.00 63.25 84 GLY A O 1
ATOM 639 N N . ARG A 1 85 ? 24.461 -2.747 -19.176 1.00 66.75 85 ARG A N 1
ATOM 640 C CA . ARG A 1 85 ? 23.852 -4.051 -19.482 1.00 66.75 85 ARG A CA 1
ATOM 641 C C . ARG A 1 85 ? 22.412 -4.136 -18.992 1.00 66.75 85 ARG A C 1
ATOM 643 O O . ARG A 1 85 ? 22.106 -3.831 -17.844 1.00 66.75 85 ARG A O 1
ATOM 650 N N . PHE A 1 86 ? 21.529 -4.656 -19.833 1.00 65.06 86 PHE A N 1
ATOM 651 C CA . PHE A 1 86 ? 20.125 -4.868 -19.494 1.00 65.06 86 PHE A CA 1
ATOM 652 C C . PHE A 1 86 ? 19.658 -6.262 -19.927 1.00 65.06 86 PHE A C 1
ATOM 654 O O . PHE A 1 86 ? 20.183 -6.845 -20.874 1.00 65.06 86 PHE A O 1
ATOM 661 N N . GLY A 1 87 ? 18.698 -6.848 -19.205 1.00 57.09 87 GLY A N 1
ATOM 662 C CA . GLY A 1 87 ? 18.150 -8.167 -19.529 1.00 57.09 87 GLY A CA 1
ATOM 663 C C . GLY A 1 87 ? 17.681 -8.943 -18.296 1.00 57.09 87 GLY A C 1
ATOM 664 O O . GLY A 1 87 ? 17.584 -8.375 -17.217 1.00 57.09 87 GLY A O 1
ATOM 665 N N . PRO A 1 88 ? 17.457 -10.268 -18.381 1.00 54.03 88 PRO A N 1
ATOM 666 C CA . PRO A 1 88 ? 16.842 -11.070 -17.307 1.00 54.03 88 PRO A CA 1
ATOM 667 C C . PRO A 1 88 ? 17.558 -11.054 -15.941 1.00 54.03 88 PRO A C 1
ATOM 669 O O . PRO A 1 88 ? 17.047 -11.611 -14.974 1.00 54.03 88 PRO A O 1
ATOM 672 N N . LYS A 1 89 ? 18.766 -10.480 -15.872 1.00 57.66 89 LYS A N 1
ATOM 673 C CA . LYS A 1 89 ? 19.603 -10.350 -14.670 1.00 57.66 89 LYS A CA 1
ATOM 674 C C . LYS A 1 89 ? 19.717 -8.906 -14.147 1.00 57.66 89 LYS A C 1
ATOM 676 O O . LYS A 1 89 ? 20.290 -8.721 -13.078 1.00 57.66 89 LYS A O 1
ATOM 681 N N . TYR A 1 90 ? 19.192 -7.915 -14.872 1.00 63.81 90 TYR A N 1
ATOM 682 C CA . TYR A 1 90 ? 19.274 -6.484 -14.562 1.00 63.81 90 TYR A CA 1
ATOM 683 C C . TYR A 1 90 ? 17.944 -5.819 -14.926 1.00 63.81 90 TYR A C 1
ATOM 685 O O . TYR A 1 90 ? 17.552 -5.813 -16.086 1.00 63.81 90 TYR A O 1
ATOM 693 N N . ASP A 1 91 ? 17.239 -5.277 -13.940 1.00 56.91 91 ASP A N 1
ATOM 694 C CA . ASP A 1 91 ? 15.817 -4.906 -14.091 1.00 56.91 91 ASP A CA 1
ATOM 695 C C . ASP A 1 91 ? 15.580 -3.407 -13.881 1.00 56.91 91 ASP A C 1
ATOM 697 O O . ASP A 1 91 ? 14.460 -2.907 -13.976 1.00 56.91 91 ASP A O 1
ATOM 701 N N . ARG A 1 92 ? 16.648 -2.651 -13.598 1.00 56.84 92 ARG A N 1
ATOM 702 C CA . ARG A 1 92 ? 16.544 -1.205 -13.456 1.00 56.84 92 ARG A CA 1
ATOM 703 C C . ARG A 1 92 ? 17.414 -0.477 -14.462 1.00 56.84 92 ARG A C 1
ATOM 705 O O . ARG A 1 92 ? 18.631 -0.630 -14.497 1.00 56.84 92 ARG A O 1
ATOM 712 N N . ARG A 1 93 ? 16.709 0.329 -15.247 1.00 60.00 93 ARG A N 1
ATOM 713 C CA . ARG A 1 93 ? 17.199 1.201 -16.306 1.00 60.00 93 ARG A CA 1
ATOM 714 C C . ARG A 1 93 ? 17.891 2.439 -15.725 1.00 60.00 93 ARG A C 1
ATOM 716 O O . ARG A 1 93 ? 17.378 3.002 -14.757 1.00 60.00 93 ARG A O 1
ATOM 723 N N . PRO A 1 94 ? 18.977 2.920 -16.340 1.00 55.28 94 PRO A N 1
ATOM 724 C CA . PRO A 1 94 ? 19.249 4.348 -16.419 1.00 55.28 94 PRO A CA 1
ATOM 725 C C . PRO A 1 94 ? 18.164 4.983 -17.304 1.00 55.28 94 PRO A C 1
ATOM 727 O O . PRO A 1 94 ? 17.934 4.531 -18.427 1.00 55.28 94 PRO A O 1
ATOM 730 N N . ASP A 1 95 ? 17.437 5.970 -16.783 1.00 63.16 95 ASP A N 1
ATOM 731 C CA . ASP A 1 95 ? 16.322 6.590 -17.506 1.00 63.16 95 ASP A CA 1
ATOM 732 C C . ASP A 1 95 ? 16.798 7.216 -18.837 1.00 63.16 95 ASP A C 1
ATOM 734 O O . ASP A 1 95 ? 17.766 7.974 -18.860 1.00 63.16 95 ASP A O 1
ATOM 738 N N . GLY A 1 96 ? 16.094 6.925 -19.942 1.00 69.62 96 GLY A N 1
ATOM 739 C CA . GLY A 1 96 ? 16.246 7.627 -21.229 1.00 69.62 96 GLY A CA 1
ATOM 740 C C . GLY A 1 96 ? 17.122 6.977 -22.315 1.00 69.62 96 GLY A C 1
ATOM 741 O O . GLY A 1 96 ? 17.309 7.598 -23.361 1.00 69.62 96 GLY A O 1
ATOM 742 N N . LEU A 1 97 ? 17.635 5.757 -22.119 1.00 82.88 97 LEU A N 1
ATOM 743 C CA . LEU A 1 97 ? 18.522 5.076 -23.084 1.00 82.88 97 LEU A CA 1
ATOM 744 C C . LEU A 1 97 ? 17.779 4.181 -24.098 1.00 82.88 97 LEU A C 1
ATOM 746 O 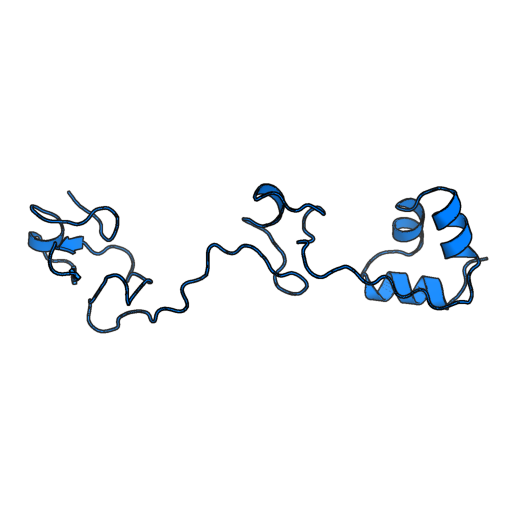O . LEU A 1 97 ? 16.684 3.679 -23.818 1.00 82.88 97 LEU A O 1
ATOM 750 N N . GLY A 1 98 ? 18.395 3.973 -25.266 1.00 84.69 98 GLY A N 1
ATOM 751 C CA . GLY A 1 98 ? 18.008 2.955 -26.249 1.00 84.69 98 GLY A CA 1
ATOM 752 C C . GLY A 1 98 ? 18.691 1.628 -25.921 1.00 84.69 98 GLY A C 1
ATOM 753 O O . GLY A 1 98 ? 19.787 1.633 -25.365 1.00 84.69 98 GLY A O 1
ATOM 754 N N . CYS A 1 99 ? 18.058 0.492 -26.221 1.00 85.38 99 CYS A N 1
ATOM 755 C CA . CYS A 1 99 ? 18.593 -0.834 -25.895 1.00 85.38 99 CYS A CA 1
ATOM 756 C C . CYS A 1 99 ? 18.550 -1.754 -27.112 1.00 85.38 99 CYS A C 1
ATOM 758 O O . CYS A 1 99 ? 17.471 -2.034 -27.628 1.00 85.38 99 CYS A O 1
ATOM 760 N N . ASN A 1 100 ? 19.700 -2.269 -27.540 1.00 85.94 100 ASN A N 1
ATOM 761 C CA . ASN A 1 100 ? 19.791 -3.123 -28.721 1.00 85.94 100 ASN A CA 1
ATOM 762 C C . ASN A 1 100 ? 19.456 -4.599 -28.423 1.00 85.94 100 ASN A C 1
ATOM 764 O O . ASN A 1 100 ? 19.363 -5.040 -27.277 1.00 85.94 100 ASN A O 1
ATOM 768 N N . GLN A 1 101 ? 19.349 -5.404 -29.482 1.00 84.44 101 GLN A N 1
ATOM 769 C CA . GLN A 1 101 ? 19.046 -6.838 -29.412 1.00 84.44 101 GLN A CA 1
ATOM 770 C C . GLN A 1 101 ? 20.087 -7.682 -28.654 1.00 84.44 101 GLN A C 1
ATOM 772 O O . GLN A 1 101 ? 19.824 -8.842 -28.336 1.00 84.44 101 GLN A O 1
ATOM 777 N N . HIS A 1 102 ? 21.268 -7.125 -28.376 1.00 83.69 102 HIS A N 1
ATOM 778 C CA . HIS A 1 102 ? 22.354 -7.787 -27.656 1.00 83.69 102 HIS A CA 1
ATOM 779 C C . HIS A 1 102 ? 22.327 -7.511 -26.142 1.00 83.69 102 HIS A C 1
ATOM 781 O O . HIS A 1 102 ? 23.201 -8.008 -25.431 1.00 83.69 102 HIS A O 1
ATOM 787 N N . GLY A 1 103 ? 21.331 -6.769 -25.641 1.00 78.31 103 GLY A N 1
ATOM 788 C CA . GLY A 1 103 ? 21.166 -6.482 -24.212 1.00 78.31 103 GLY A CA 1
ATOM 789 C C . GLY A 1 103 ? 22.092 -5.382 -23.691 1.00 78.31 103 GLY A C 1
ATOM 790 O O . GLY A 1 103 ? 22.409 -5.353 -22.500 1.00 78.31 103 GLY A O 1
ATOM 791 N N . TRP A 1 104 ? 22.543 -4.496 -24.578 1.00 80.88 104 TRP A N 1
ATOM 792 C CA . TRP A 1 104 ? 23.283 -3.285 -24.228 1.00 80.88 104 TRP A CA 1
ATOM 793 C C . TRP A 1 104 ? 22.369 -2.080 -24.358 1.00 80.88 104 TRP A C 1
ATOM 795 O O . TRP A 1 104 ? 21.529 -2.055 -25.258 1.00 80.88 104 TRP A O 1
ATOM 805 N N . CYS A 1 105 ? 22.528 -1.114 -23.460 1.00 82.38 105 CYS A N 1
ATOM 806 C CA . CYS A 1 105 ? 21.791 0.136 -23.465 1.00 82.38 105 CYS A CA 1
ATOM 807 C C . CYS A 1 105 ? 22.745 1.321 -23.349 1.00 82.38 105 CYS A C 1
ATOM 809 O O . CYS A 1 105 ? 23.490 1.437 -22.373 1.00 82.38 105 CYS A O 1
ATOM 811 N N . ASP A 1 106 ? 22.672 2.220 -24.322 1.00 81.31 106 ASP A N 1
ATOM 812 C CA . ASP A 1 106 ? 23.421 3.468 -24.348 1.00 81.31 106 ASP A CA 1
ATOM 813 C C . ASP A 1 106 ? 22.639 4.553 -25.114 1.00 81.31 106 ASP A C 1
ATOM 815 O O . ASP A 1 106 ? 21.438 4.426 -25.368 1.00 81.31 106 ASP A O 1
ATOM 819 N N . ASN A 1 107 ? 23.298 5.676 -25.391 1.00 86.75 107 ASN A N 1
ATOM 820 C CA . ASN A 1 107 ? 22.725 6.831 -26.076 1.00 86.75 107 ASN A CA 1
ATOM 821 C C . ASN A 1 107 ? 23.137 6.929 -27.560 1.00 86.75 107 ASN A C 1
ATOM 823 O O . ASN A 1 107 ? 23.057 8.014 -28.134 1.00 86.75 107 ASN A O 1
ATOM 827 N N . SER A 1 108 ? 23.617 5.844 -28.169 1.00 85.06 108 SER A N 1
ATOM 828 C CA . SER A 1 108 ? 23.989 5.806 -29.587 1.00 85.06 108 SER A CA 1
ATOM 829 C C . SER A 1 108 ? 22.791 5.463 -30.474 1.00 85.06 108 SER A C 1
ATOM 831 O O . SER A 1 108 ? 21.941 4.657 -30.105 1.00 85.06 108 SER A O 1
ATOM 833 N N . ASP A 1 109 ? 22.736 6.031 -31.681 1.00 85.19 109 ASP A N 1
ATOM 834 C CA . ASP A 1 109 ? 21.609 5.833 -32.608 1.00 85.19 109 ASP A CA 1
ATOM 835 C C . ASP A 1 109 ? 21.361 4.356 -32.968 1.00 85.19 109 ASP A C 1
ATOM 837 O O . ASP A 1 109 ? 20.219 3.944 -33.180 1.00 85.19 109 ASP A O 1
ATOM 841 N N . GLU A 1 110 ? 22.411 3.528 -32.971 1.00 84.19 110 GLU A N 1
ATOM 842 C CA . GLU A 1 110 ? 22.310 2.079 -33.204 1.00 84.19 110 GLU A CA 1
ATOM 843 C C . GLU A 1 110 ? 21.429 1.372 -32.164 1.00 84.19 110 GLU A C 1
ATOM 845 O O . GLU A 1 110 ? 20.813 0.349 -32.461 1.00 84.19 110 GLU A O 1
ATOM 850 N N . HIS A 1 111 ? 21.339 1.925 -30.954 1.00 87.19 111 HIS A N 1
ATOM 851 C CA . HIS A 1 111 ? 20.576 1.349 -29.855 1.00 87.19 111 HIS A CA 1
ATOM 852 C C . HIS A 1 111 ? 19.104 1.777 -29.833 1.00 87.19 111 HIS A C 1
ATOM 854 O O . HIS A 1 111 ? 18.307 1.126 -29.159 1.00 87.19 111 HIS A O 1
ATOM 860 N N . TYR A 1 112 ? 18.729 2.816 -30.585 1.00 88.94 112 TYR A N 1
ATOM 861 C CA . TYR A 1 112 ? 17.335 3.249 -30.749 1.00 88.94 112 TYR A CA 1
ATOM 862 C C . TYR A 1 112 ? 16.690 2.706 -32.032 1.00 88.94 112 TYR A C 1
ATOM 864 O O . TYR A 1 112 ? 15.469 2.569 -32.084 1.00 88.94 112 TYR A O 1
ATOM 872 N N . GLY A 1 113 ? 17.506 2.384 -33.042 1.00 85.75 113 GLY A N 1
ATOM 873 C CA . GLY A 1 113 ? 17.054 1.962 -34.366 1.00 85.75 113 GLY A CA 1
ATOM 874 C C . GLY A 1 113 ? 16.788 0.457 -34.517 1.00 85.75 113 GLY A C 1
ATOM 875 O O . GLY A 1 113 ? 16.144 -0.196 -33.694 1.00 85.75 113 GLY A O 1
ATOM 876 N N . VAL A 1 114 ? 17.249 -0.120 -35.632 1.00 88.81 114 VAL A N 1
ATOM 877 C CA . VAL A 1 114 ? 16.950 -1.512 -36.011 1.00 88.81 114 VAL A CA 1
ATOM 878 C C . VAL A 1 114 ? 17.508 -2.498 -34.982 1.00 88.81 114 VAL A C 1
ATOM 880 O O . VAL A 1 114 ? 18.711 -2.563 -34.752 1.00 88.81 114 VAL A O 1
ATOM 883 N N . GLY A 1 115 ? 16.625 -3.319 -34.412 1.00 85.25 115 GLY A N 1
ATOM 884 C CA . GLY A 1 115 ? 16.985 -4.268 -33.358 1.00 85.25 115 GLY A CA 1
ATOM 885 C C . GLY A 1 115 ? 16.875 -3.688 -31.949 1.00 85.25 115 GLY A C 1
ATOM 886 O O . GLY A 1 115 ? 17.231 -4.381 -31.000 1.00 85.25 115 GLY A O 1
ATOM 887 N N . CYS A 1 116 ? 16.363 -2.463 -31.793 1.00 89.12 116 CYS A N 1
ATOM 888 C CA . CYS A 1 116 ? 15.986 -1.942 -30.489 1.00 89.12 116 CYS A CA 1
ATOM 889 C C . CYS A 1 116 ? 14.881 -2.798 -29.849 1.00 89.12 116 CYS A C 1
ATOM 891 O O . CYS A 1 116 ? 13.951 -3.256 -30.518 1.00 89.12 116 CYS A O 1
ATOM 893 N N . GLN A 1 117 ? 15.001 -3.038 -28.545 1.00 80.69 117 GLN A N 1
ATOM 894 C CA . GLN A 1 117 ? 14.067 -3.835 -27.760 1.00 80.69 117 GLN A CA 1
ATOM 895 C C . GLN A 1 117 ? 13.124 -2.905 -26.967 1.00 80.69 117 GLN A C 1
ATOM 897 O O . GLN A 1 117 ? 13.518 -2.410 -25.911 1.00 80.69 117 GLN A O 1
ATOM 902 N N . PRO A 1 118 ? 11.876 -2.663 -27.422 1.00 78.12 118 PRO A N 1
ATOM 903 C CA . PRO A 1 118 ? 10.989 -1.628 -26.864 1.00 78.12 118 PRO A CA 1
ATOM 904 C C . PRO A 1 118 ? 10.475 -1.936 -25.454 1.00 78.12 118 PRO A C 1
ATOM 906 O O . PRO A 1 118 ? 10.134 -1.030 -24.696 1.00 78.12 118 PRO A O 1
ATOM 909 N N . ASP A 1 119 ? 10.471 -3.211 -25.067 1.00 72.56 119 ASP A N 1
ATOM 910 C CA . ASP A 1 119 ? 10.186 -3.612 -23.687 1.00 72.56 119 ASP A CA 1
ATOM 911 C C . ASP A 1 119 ? 11.289 -3.148 -22.718 1.00 72.56 119 ASP A C 1
ATOM 913 O O . ASP A 1 119 ? 11.076 -3.079 -21.504 1.00 72.56 119 ASP A O 1
ATOM 917 N N . TYR A 1 120 ? 12.466 -2.804 -23.251 1.00 71.50 120 TYR A N 1
ATOM 918 C CA . TYR A 1 120 ? 13.688 -2.570 -22.492 1.00 71.50 120 TYR A CA 1
ATOM 919 C C . TYR A 1 120 ? 14.291 -1.171 -22.703 1.00 71.50 120 TYR A C 1
ATOM 921 O O . TYR A 1 120 ? 14.850 -0.629 -21.754 1.00 71.50 120 TYR A O 1
ATOM 929 N N . GLY A 1 121 ? 14.110 -0.527 -23.861 1.00 75.00 121 GLY A N 1
ATOM 930 C CA . GLY A 1 121 ? 14.660 0.800 -24.171 1.00 75.00 121 GLY A CA 1
ATOM 931 C C . GLY A 1 121 ? 13.707 1.700 -24.957 1.00 75.00 121 GLY A C 1
ATOM 932 O O . GLY A 1 121 ? 12.639 1.282 -25.398 1.00 75.00 121 GLY A O 1
ATOM 933 N N . MET A 1 122 ? 14.097 2.962 -25.118 1.00 82.44 122 MET A N 1
ATOM 934 C CA . MET A 1 122 ? 13.426 3.885 -26.033 1.00 82.44 122 MET A CA 1
ATOM 935 C C . MET A 1 122 ? 13.827 3.517 -27.466 1.00 82.44 122 MET A C 1
ATOM 937 O O . MET A 1 122 ? 15.014 3.445 -27.755 1.00 82.44 122 MET A O 1
ATOM 941 N N . CYS A 1 123 ? 12.861 3.289 -28.353 1.00 85.69 123 CYS A N 1
ATOM 942 C CA . CYS A 1 123 ? 13.116 2.976 -29.763 1.00 85.69 123 CYS A CA 1
ATOM 943 C C . CYS A 1 123 ? 12.446 4.027 -30.651 1.00 85.69 123 CYS A C 1
ATOM 945 O O . CYS A 1 123 ? 11.317 4.431 -30.349 1.00 85.69 123 CYS A O 1
ATOM 947 N N . TYR A 1 124 ? 13.116 4.456 -31.722 1.00 85.44 124 TYR A N 1
ATOM 948 C CA . TYR A 1 124 ? 12.588 5.425 -32.687 1.00 85.44 124 TYR A CA 1
ATOM 949 C C . TYR A 1 124 ? 12.972 5.102 -34.131 1.00 85.44 124 TYR A C 1
ATOM 951 O O . TYR A 1 124 ? 14.037 4.487 -34.355 1.00 85.44 124 TYR A O 1
#

Secondary structure (DSSP, 8-state):
---HHHHHHHHHTTS-HHHHHHTS-HHHHHHHHH--S-------S--BTTTTBSSHHHHSTT--TTTS----S----SPBPSSSB-BTTB-BPPTT-EE-TTSBEESSHHHHSTT--TTTS---

Foldseek 3Di:
DADPLLCVVCVVVVHGSVVVLVVDDPVVSVCSRPPPDDDDPDDPQQFFVPPTDNDLVRQDDPTDPPRHPRPPVPPDPADDDPQQFADPRHDDDPPAWAQAQVRGTDNDLNRQEDRTDVVTHHHD

Sequence (124 aa):
MNNEKSINTAKVFGVIFDKLVSSFSVNAKILAKNSNSETNISFAFSYCCSRCGKSDDFCNDGCQSKFDECKLKSKSILPVSDDGRFGPKYDRRPDGLGCNQHGWCDNSDEHYGVGCQPDYGMCY

pLDDT: mean 70.25, std 12.88, range [47.56, 89.12]